Protein AF-A0A1H9GLG4-F1 (afdb_monomer)

Mean predicted aligned error: 4.91 Å

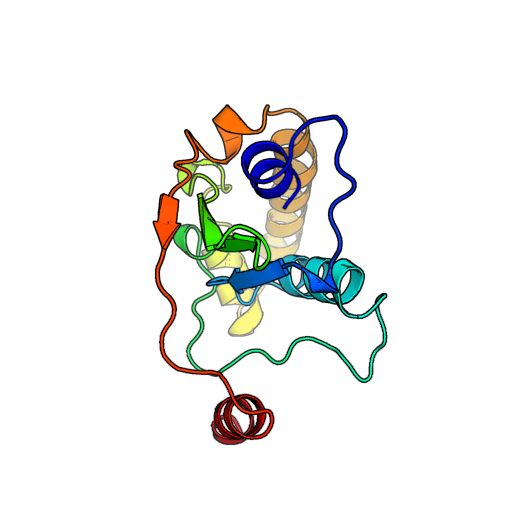Foldseek 3Di:
DVVFCPVVDDPPDDDALVQKDKDALAPDPVVQQVNCCRNVVVDPVPGDQDFPPRDHALFRQKMWMAGNVQQKIKIWTFDSVLQDVCQVVLVVCVVVVVHDPVSVVVNVVRVVSCVPPVVVDDRCNGTPDIDMDRDDDDDDDDPVNSVVRRVVVD

pLDDT: mean 89.93, std 6.67, range [50.69, 97.75]

Organism: NCBI:txid867345

Nearest PDB structures (foldseek):
  4ae8-assembly1_B  TM=3.677E-01  e=9.092E+00  Homo sapiens
  4ae8-assembly2_C  TM=4.510E-01  e=8.520E+00  Homo sapiens
  5hke-assembly1_A  TM=3.458E-01  e=7.482E+00  Ligilactobacillus salivarius
  8blt-assembly2_D  TM=3.462E-01  e=7.984E+00  Ligilactobacillus salivarius

Radius of gyration: 17.36 Å; Cα contacts (8 Å, |Δi|>4): 173; chains: 1; bounding box: 42×41×40 Å

Secondary structure (DSSP, 8-state):
-HHHHHHHS-TT----GGGEEEEE----HHHHHHHHHHHHTT-GGGPPPPPTT---SGGG-EEEEEETTTTEEEEEE--GGGSPTTHHHHHHHHHHT---HHHHHHHHHHHHHHHHHSTTS-HHHHH---EEEE--------HHHHHHHHHTT-

Solvent-accessible surface area (backbone atoms only — not comparable to full-atom values): 9234 Å² total; per-residue (Å²): 107,70,67,56,48,64,73,75,41,57,96,89,55,82,90,52,57,92,41,52,47,76,49,68,48,42,70,45,65,74,55,46,53,52,48,17,41,64,72,38,74,57,40,79,92,57,51,74,81,68,56,68,89,61,52,76,50,61,76,20,50,32,35,40,41,33,40,62,91,74,35,33,33,32,53,45,38,46,52,46,84,74,55,58,89,60,61,55,60,58,50,49,30,51,74,72,69,72,60,49,73,68,53,51,55,51,52,52,52,47,49,52,50,51,70,58,51,55,78,74,48,56,63,52,77,42,34,48,86,71,58,77,44,78,62,86,90,80,89,81,88,53,85,64,56,60,53,50,46,37,54,80,69,116

Structure (mmCIF, N/CA/C/O backbone):
data_AF-A0A1H9GLG4-F1
#
_entry.id   AF-A0A1H9GLG4-F1
#
loop_
_atom_site.group_PDB
_atom_site.id
_atom_site.type_symbol
_atom_site.label_atom_id
_atom_site.label_alt_id
_atom_site.label_comp_id
_atom_site.label_asym_id
_atom_site.label_entity_id
_atom_site.label_seq_id
_atom_site.pdbx_PDB_ins_code
_atom_site.Cartn_x
_atom_site.Cartn_y
_atom_site.Cartn_z
_atom_site.occupancy
_atom_site.B_iso_or_equiv
_atom_site.auth_seq_id
_atom_site.auth_comp_id
_atom_site.auth_asym_id
_atom_site.auth_atom_id
_atom_site.pdbx_PDB_model_num
ATOM 1 N N . MET A 1 1 ? 0.294 4.140 3.872 1.00 89.81 1 MET A N 1
ATOM 2 C CA . MET A 1 1 ? -0.022 3.862 5.292 1.00 89.81 1 MET A CA 1
ATOM 3 C C . MET A 1 1 ? -0.522 5.097 6.026 1.00 89.81 1 MET A C 1
ATOM 5 O O . MET A 1 1 ? -1.648 5.054 6.490 1.00 89.81 1 MET A O 1
ATOM 9 N N . GLN A 1 2 ? 0.236 6.202 6.080 1.00 92.25 2 GLN A N 1
ATOM 10 C CA . GLN A 1 2 ? -0.205 7.445 6.742 1.00 92.25 2 GLN A CA 1
ATOM 11 C C . GLN A 1 2 ? -1.639 7.860 6.372 1.00 92.25 2 GLN A C 1
ATOM 13 O O . GLN A 1 2 ? -2.446 8.088 7.265 1.00 92.25 2 GLN A O 1
ATOM 18 N N . TYR A 1 3 ? -1.974 7.873 5.076 1.00 94.88 3 TYR A N 1
ATOM 19 C CA . TYR A 1 3 ? -3.321 8.220 4.614 1.00 94.88 3 TYR A CA 1
ATOM 20 C C . TYR A 1 3 ? -4.414 7.296 5.176 1.00 94.88 3 TYR A C 1
ATOM 22 O O . TYR A 1 3 ? -5.447 7.772 5.628 1.00 94.88 3 TYR A O 1
ATOM 30 N N . ALA A 1 4 ? -4.172 5.983 5.235 1.00 95.25 4 ALA A N 1
ATOM 31 C CA . ALA A 1 4 ? -5.116 5.040 5.836 1.00 95.25 4 ALA A CA 1
ATOM 32 C C . ALA A 1 4 ? -5.307 5.301 7.339 1.00 95.25 4 ALA A C 1
ATOM 34 O O . ALA A 1 4 ? -6.433 5.296 7.825 1.00 95.25 4 ALA A O 1
ATOM 35 N N . LEU A 1 5 ? -4.222 5.580 8.069 1.00 95.25 5 LEU A N 1
ATOM 36 C CA . LEU A 1 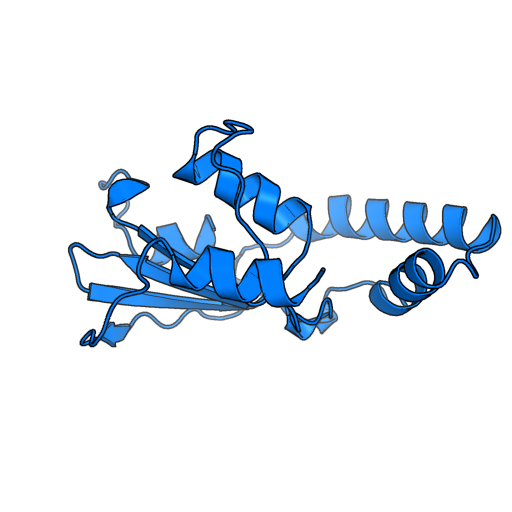5 ? -4.291 5.864 9.505 1.00 95.25 5 LEU A CA 1
ATOM 37 C C . LEU A 1 5 ? -5.065 7.156 9.796 1.00 95.25 5 LEU A C 1
ATOM 39 O O . LEU A 1 5 ? -5.892 7.155 10.699 1.00 95.25 5 LEU A O 1
ATOM 43 N N . GLN A 1 6 ? -4.866 8.209 8.996 1.00 94.69 6 GLN A N 1
ATOM 44 C CA . GLN A 1 6 ? -5.614 9.472 9.109 1.00 94.69 6 GLN A CA 1
ATOM 45 C C . GLN A 1 6 ? -7.124 9.309 8.881 1.00 94.69 6 GLN A C 1
ATOM 47 O O . GLN A 1 6 ? -7.901 10.119 9.367 1.00 94.69 6 GLN A O 1
ATOM 52 N N . ASN A 1 7 ? -7.541 8.276 8.143 1.00 95.94 7 ASN A N 1
ATOM 53 C CA . ASN A 1 7 ? -8.955 7.979 7.913 1.00 95.94 7 ASN A CA 1
ATOM 54 C C . ASN A 1 7 ? -9.556 7.046 8.984 1.00 95.94 7 ASN A C 1
ATOM 56 O O . ASN A 1 7 ? -10.765 7.066 9.193 1.00 95.94 7 ASN A O 1
ATOM 60 N N . LEU A 1 8 ? -8.742 6.217 9.649 1.00 96.19 8 LEU A N 1
ATOM 61 C CA . LEU A 1 8 ? -9.203 5.221 10.635 1.00 96.19 8 LEU A CA 1
ATOM 62 C C . LEU A 1 8 ? -9.108 5.683 12.097 1.00 96.19 8 LEU A C 1
ATOM 64 O O . LEU A 1 8 ? -9.734 5.085 12.978 1.00 96.19 8 LEU A O 1
ATOM 68 N N . TYR A 1 9 ? -8.293 6.696 12.370 1.00 95.62 9 TYR A N 1
ATOM 69 C CA . TYR A 1 9 ? -8.040 7.207 13.712 1.00 95.62 9 TYR A CA 1
ATOM 70 C C . TYR A 1 9 ? -8.321 8.700 13.766 1.00 95.62 9 TYR A C 1
ATOM 72 O O . TYR A 1 9 ? -8.051 9.439 12.822 1.00 95.62 9 TYR A O 1
ATOM 80 N N . THR A 1 10 ? -8.850 9.141 14.901 1.00 91.31 10 THR A N 1
ATOM 81 C CA . THR A 1 10 ? -8.985 10.568 15.199 1.00 91.31 10 THR A CA 1
ATOM 82 C C . THR A 1 10 ? -7.637 11.161 15.618 1.00 91.31 10 THR A C 1
ATOM 84 O O . THR A 1 10 ? -6.730 10.436 16.022 1.00 91.31 10 THR A O 1
ATOM 87 N N . GLU A 1 11 ? -7.496 12.489 15.570 1.00 86.19 11 GLU A N 1
ATOM 88 C CA . GLU A 1 11 ? -6.232 13.185 15.881 1.00 86.19 11 GLU A CA 1
ATOM 89 C C . GLU A 1 11 ? -5.691 12.909 17.297 1.00 86.19 11 GLU A C 1
ATOM 91 O O . GLU A 1 11 ? -4.493 13.039 17.540 1.00 86.19 11 GLU A O 1
ATOM 96 N N . ASN A 1 12 ? -6.560 12.496 18.224 1.00 89.75 12 ASN A N 1
ATOM 97 C CA . ASN A 1 12 ? -6.207 12.223 19.619 1.00 89.75 12 ASN A CA 1
ATOM 98 C C . ASN A 1 12 ? -5.876 10.748 19.890 1.00 89.75 12 ASN A C 1
ATOM 100 O O . ASN A 1 12 ? -5.565 10.384 21.026 1.00 89.75 12 ASN A O 1
ATOM 104 N N . GLU A 1 13 ? -5.966 9.882 18.883 1.00 93.00 13 GLU A N 1
ATOM 105 C CA . GLU A 1 13 ? -5.683 8.460 19.022 1.00 93.00 13 GLU A CA 1
ATOM 106 C C . GLU A 1 13 ? -4.295 8.125 18.479 1.00 93.00 13 GLU A C 1
ATOM 108 O O . GLU A 1 13 ? -3.896 8.573 17.408 1.00 93.00 13 GLU A O 1
ATOM 113 N N . ILE A 1 14 ? -3.561 7.283 19.210 1.00 91.12 14 ILE A N 1
ATOM 114 C CA . ILE A 1 14 ? -2.273 6.751 18.759 1.00 91.12 14 ILE A CA 1
ATOM 115 C C . ILE A 1 14 ? -2.533 5.389 18.099 1.00 91.12 14 ILE A C 1
ATOM 117 O O . ILE A 1 14 ? -2.915 4.453 18.813 1.00 91.12 14 ILE A O 1
ATOM 121 N N . PRO A 1 15 ? -2.318 5.239 16.775 1.00 93.06 15 PRO A N 1
ATOM 122 C CA . PRO A 1 15 ? -2.464 3.954 16.104 1.00 93.06 15 PRO A CA 1
ATOM 123 C C . PRO A 1 15 ? -1.501 2.918 16.682 1.00 93.06 15 PRO A C 1
ATOM 125 O O . PRO A 1 15 ? -0.327 3.212 16.921 1.00 93.06 15 PRO A O 1
ATOM 128 N N . ARG A 1 16 ? -1.984 1.689 16.873 1.00 91.38 16 ARG A N 1
ATOM 129 C CA . ARG A 1 16 ? -1.164 0.571 17.351 1.00 91.38 16 ARG A CA 1
ATOM 130 C C . ARG A 1 16 ? -1.098 -0.520 16.296 1.00 91.38 16 ARG A C 1
ATOM 132 O O . ARG A 1 16 ? -2.119 -0.890 15.725 1.00 91.38 16 ARG A O 1
ATOM 139 N N . ALA A 1 17 ? 0.098 -1.050 16.048 1.00 91.00 17 ALA A N 1
ATOM 140 C CA . ALA A 1 17 ? 0.301 -2.093 15.043 1.00 91.00 17 ALA A CA 1
ATOM 141 C C . ALA A 1 17 ? -0.506 -3.365 15.353 1.00 91.00 17 ALA A C 1
ATOM 143 O O . ALA A 1 17 ? -1.052 -3.994 14.452 1.00 91.00 17 ALA A O 1
ATOM 144 N N . ASP A 1 18 ? -0.655 -3.708 16.633 1.00 92.12 18 ASP A N 1
ATOM 145 C CA . ASP A 1 18 ? -1.453 -4.845 17.088 1.00 92.12 18 ASP A CA 1
ATOM 146 C C . ASP A 1 18 ? -2.968 -4.631 16.959 1.00 92.12 18 ASP A C 1
ATOM 148 O O . ASP A 1 18 ? -3.709 -5.589 17.146 1.00 92.12 18 ASP A O 1
ATOM 152 N N . ASP A 1 19 ? -3.442 -3.437 16.599 1.00 94.81 19 ASP A N 1
ATOM 153 C CA . ASP A 1 19 ? -4.847 -3.135 16.290 1.00 94.81 19 ASP A CA 1
ATOM 154 C C . ASP A 1 19 ? -5.117 -3.106 14.775 1.00 94.81 19 ASP A C 1
ATOM 156 O O . ASP A 1 19 ? -6.253 -2.942 14.337 1.00 94.81 19 ASP A O 1
ATOM 160 N N . LEU A 1 20 ? -4.092 -3.314 13.949 1.00 94.81 20 LEU A N 1
ATOM 161 C CA . LEU A 1 20 ? -4.202 -3.221 12.499 1.00 94.81 20 LEU A CA 1
ATOM 162 C C . LEU A 1 20 ? -4.157 -4.594 11.827 1.00 94.81 20 LEU A C 1
ATOM 164 O O . LEU A 1 20 ? -3.48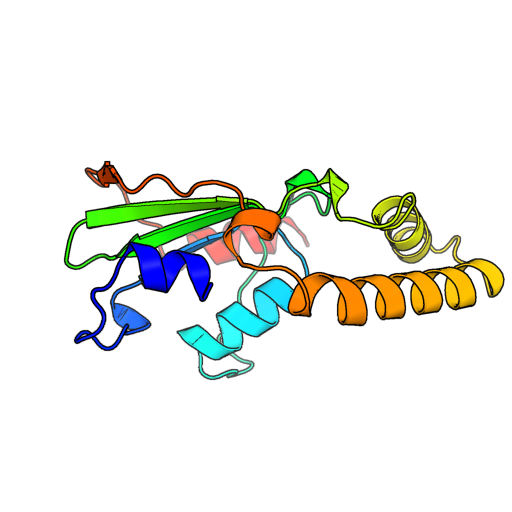1 -5.521 12.273 1.00 94.81 20 LEU A O 1
ATOM 168 N N . VAL A 1 21 ? -4.872 -4.702 10.711 1.00 93.06 21 VAL A N 1
ATOM 169 C CA . VAL A 1 21 ? -4.683 -5.741 9.693 1.00 93.06 21 VAL A CA 1
ATOM 170 C C . VAL A 1 21 ? -4.486 -5.036 8.362 1.00 93.06 21 VAL A C 1
ATOM 172 O O . VAL A 1 21 ? -5.239 -4.121 8.032 1.00 93.06 21 VAL A O 1
ATOM 175 N N . VAL A 1 22 ? -3.473 -5.449 7.604 1.00 93.50 22 VAL A N 1
ATOM 176 C CA . VAL A 1 22 ? -3.164 -4.872 6.294 1.00 93.50 22 VAL A CA 1
ATOM 177 C C . VAL A 1 22 ? -3.147 -5.982 5.260 1.00 93.50 22 VAL A C 1
ATOM 179 O O . VAL A 1 22 ? -2.372 -6.929 5.373 1.00 93.50 22 VAL A O 1
ATOM 182 N N . LEU A 1 23 ? -3.981 -5.842 4.238 1.00 91.69 23 LEU A N 1
ATOM 183 C CA . LEU A 1 23 ? -3.929 -6.654 3.032 1.00 91.69 23 LEU A CA 1
ATOM 184 C C . LEU A 1 23 ? -3.258 -5.818 1.946 1.00 91.69 23 LEU A C 1
ATOM 186 O O . LEU A 1 23 ? -3.674 -4.690 1.682 1.00 91.69 23 LEU A O 1
ATOM 190 N N . SER A 1 24 ? -2.196 -6.350 1.346 1.00 91.56 24 SER A N 1
ATOM 191 C CA . SER A 1 24 ? -1.477 -5.686 0.261 1.00 91.56 24 SER A CA 1
ATOM 192 C C . SER A 1 24 ? -1.502 -6.534 -0.996 1.00 91.56 24 SER A C 1
ATOM 194 O O . SER A 1 24 ? -1.243 -7.736 -0.954 1.00 91.56 24 SER A O 1
ATOM 196 N N . HIS A 1 25 ? -1.748 -5.874 -2.123 1.00 90.00 25 HIS A N 1
ATOM 197 C CA . HIS A 1 25 ? -1.698 -6.491 -3.444 1.00 90.00 25 HIS A CA 1
ATOM 198 C C . HIS A 1 25 ? -0.319 -6.336 -4.109 1.00 90.00 25 HIS A C 1
ATOM 200 O O . HIS A 1 25 ? -0.058 -6.954 -5.142 1.00 90.00 25 HIS A O 1
ATOM 206 N N . SER A 1 26 ? 0.597 -5.568 -3.503 1.00 88.00 26 SER A N 1
ATOM 207 C CA . SER A 1 26 ? 1.920 -5.284 -4.062 1.00 88.00 26 SER A CA 1
ATOM 208 C C . SER A 1 26 ? 3.000 -6.174 -3.438 1.00 88.00 26 SER A C 1
ATOM 210 O O . SER A 1 26 ? 3.233 -6.104 -2.232 1.00 88.00 26 SER A O 1
ATOM 212 N N . PRO A 1 27 ? 3.761 -6.948 -4.235 1.00 84.94 27 PRO A N 1
ATOM 213 C CA . PRO A 1 27 ? 4.924 -7.693 -3.742 1.00 84.94 27 PRO A CA 1
ATOM 214 C C . PRO A 1 27 ? 6.204 -6.831 -3.670 1.00 84.94 27 PRO A C 1
ATOM 216 O O . PRO A 1 27 ? 7.314 -7.372 -3.546 1.00 84.94 27 PRO A O 1
ATOM 219 N N . GLY A 1 28 ? 6.082 -5.508 -3.840 1.00 81.50 28 GLY A N 1
ATOM 220 C CA . GLY A 1 28 ? 7.200 -4.571 -3.918 1.00 81.50 28 GLY A CA 1
ATOM 221 C C . GLY A 1 28 ? 8.049 -4.551 -2.643 1.00 81.50 28 GLY A C 1
ATOM 222 O O . GLY A 1 28 ? 7.516 -4.499 -1.541 1.00 81.50 28 GLY A O 1
ATOM 223 N N . GLY A 1 29 ? 9.381 -4.547 -2.794 1.00 78.88 29 GLY A N 1
ATOM 224 C CA . GLY A 1 29 ? 10.323 -4.559 -1.661 1.00 78.88 29 GLY A CA 1
ATOM 225 C C . GLY A 1 29 ? 10.059 -3.435 -0.660 1.00 78.88 29 GLY A C 1
ATOM 226 O O . GLY A 1 29 ? 9.789 -3.718 0.494 1.00 78.88 29 GLY A O 1
ATOM 227 N N . GLY A 1 30 ? 9.968 -2.187 -1.133 1.00 82.69 30 GLY A N 1
ATOM 228 C CA . GLY A 1 30 ? 9.695 -1.044 -0.254 1.00 82.69 30 GLY A CA 1
ATOM 229 C C . GLY A 1 30 ? 8.345 -1.105 0.470 1.00 82.69 30 GLY A C 1
ATOM 230 O O . GLY A 1 30 ? 8.203 -0.521 1.536 1.00 82.69 30 GLY A O 1
ATOM 231 N N . VAL A 1 31 ? 7.359 -1.829 -0.070 1.00 85.69 31 VAL A N 1
ATOM 232 C CA . VAL A 1 31 ? 6.091 -2.071 0.630 1.00 85.69 31 VAL A CA 1
ATOM 233 C C . VAL A 1 31 ? 6.307 -3.054 1.775 1.00 85.69 31 VAL A C 1
ATOM 235 O O . VAL A 1 31 ? 5.930 -2.752 2.905 1.00 85.69 31 VAL A O 1
ATOM 238 N N . ALA A 1 32 ? 6.940 -4.195 1.495 1.00 85.88 32 ALA A N 1
ATOM 239 C CA . ALA A 1 32 ? 7.244 -5.201 2.508 1.00 85.88 32 ALA A CA 1
ATOM 240 C C . ALA A 1 32 ? 8.144 -4.626 3.613 1.00 85.88 32 ALA A C 1
ATOM 242 O O . ALA A 1 32 ? 7.847 -4.815 4.783 1.00 85.88 32 ALA A O 1
ATOM 243 N N . ASP A 1 33 ? 9.158 -3.835 3.252 1.00 87.50 33 ASP A N 1
ATOM 244 C CA . ASP A 1 33 ? 10.077 -3.190 4.196 1.00 87.50 33 ASP A CA 1
ATOM 245 C C . ASP A 1 33 ? 9.333 -2.261 5.171 1.00 87.50 33 ASP A C 1
ATOM 247 O O . ASP A 1 33 ? 9.608 -2.258 6.371 1.00 87.50 33 ASP A O 1
ATOM 251 N N . VAL A 1 34 ? 8.355 -1.491 4.676 1.00 88.38 34 VAL A N 1
ATOM 252 C CA . VAL A 1 34 ? 7.513 -0.631 5.523 1.00 88.38 34 VAL A CA 1
ATOM 253 C C . VAL A 1 34 ? 6.615 -1.465 6.436 1.00 88.38 34 VAL A C 1
ATOM 255 O O . VAL A 1 34 ? 6.468 -1.119 7.607 1.00 88.38 34 VAL A O 1
ATOM 258 N N . MET A 1 35 ? 6.026 -2.561 5.947 1.00 88.94 35 MET A N 1
ATOM 259 C CA . MET A 1 35 ? 5.209 -3.437 6.798 1.00 88.94 35 MET A CA 1
ATOM 260 C C . MET A 1 35 ? 6.061 -4.127 7.867 1.00 88.94 35 MET A C 1
ATOM 262 O O . MET A 1 35 ? 5.688 -4.129 9.036 1.00 88.94 35 MET A O 1
ATOM 266 N N . ASP A 1 36 ? 7.243 -4.619 7.510 1.00 89.12 36 ASP A N 1
ATOM 267 C CA . ASP A 1 36 ? 8.176 -5.240 8.448 1.00 89.12 36 ASP A CA 1
ATOM 268 C C . ASP A 1 36 ? 8.636 -4.243 9.516 1.00 89.12 36 ASP A C 1
ATOM 270 O O . ASP A 1 36 ? 8.736 -4.589 10.694 1.00 89.12 36 ASP A O 1
ATOM 274 N N . LEU A 1 37 ? 8.867 -2.983 9.135 1.00 88.75 37 LEU A N 1
ATOM 275 C CA . LEU A 1 37 ? 9.176 -1.918 10.083 1.00 88.75 37 LEU A CA 1
ATOM 276 C C . LEU A 1 37 ? 8.016 -1.669 11.058 1.00 88.75 37 LEU A C 1
ATOM 278 O O . LEU A 1 37 ? 8.250 -1.588 12.260 1.00 88.75 37 LEU A O 1
ATOM 282 N N . LEU A 1 38 ? 6.783 -1.558 10.556 1.00 87.94 38 LEU A N 1
ATOM 283 C CA . LEU A 1 38 ? 5.611 -1.200 11.363 1.00 87.94 38 LEU A CA 1
ATOM 284 C C . LEU A 1 38 ? 5.111 -2.334 12.267 1.00 87.94 38 LEU A C 1
ATOM 286 O O . LEU A 1 38 ? 4.709 -2.074 13.397 1.00 87.94 38 LEU A O 1
ATOM 290 N N . PHE A 1 39 ? 5.105 -3.572 11.773 1.00 87.50 39 PHE A N 1
ATOM 291 C CA . PHE A 1 39 ? 4.482 -4.713 12.455 1.00 87.50 39 PHE A CA 1
ATOM 292 C C . PHE A 1 39 ? 5.486 -5.614 13.169 1.00 87.50 39 PHE A C 1
ATOM 294 O O . PHE A 1 39 ? 5.143 -6.255 14.162 1.00 87.50 39 PHE A O 1
ATOM 301 N N . SER A 1 40 ? 6.730 -5.637 12.695 1.00 84.56 40 SER A N 1
ATOM 302 C CA . SER A 1 40 ? 7.766 -6.555 13.173 1.00 84.56 40 SER A CA 1
ATOM 303 C C . SER A 1 40 ? 8.983 -5.827 13.750 1.00 84.56 40 SER A C 1
ATOM 305 O O . SER A 1 40 ? 9.973 -6.474 14.093 1.00 84.56 40 SER A O 1
ATOM 307 N N . ASN A 1 41 ? 8.948 -4.490 13.854 1.00 79.25 41 ASN A N 1
ATOM 308 C CA . ASN A 1 41 ? 10.090 -3.647 14.231 1.00 79.25 41 ASN A CA 1
ATOM 309 C C . ASN A 1 41 ? 11.359 -3.946 13.402 1.00 79.25 41 ASN A C 1
ATOM 311 O O . ASN A 1 41 ? 12.477 -3.865 13.911 1.00 79.25 41 ASN A O 1
ATOM 315 N N . GLY A 1 42 ? 11.196 -4.353 12.138 1.00 74.56 42 GLY A N 1
ATOM 316 C CA . GLY A 1 42 ? 12.291 -4.678 11.219 1.00 74.56 42 GLY A CA 1
ATOM 317 C C . GLY A 1 42 ? 13.056 -5.970 11.535 1.00 74.56 42 GLY A C 1
ATOM 318 O O . GLY A 1 42 ? 14.137 -6.185 10.981 1.00 74.56 42 GLY A O 1
ATOM 319 N N . ARG A 1 43 ? 12.530 -6.835 12.412 1.00 77.56 43 ARG A N 1
ATOM 320 C CA . ARG A 1 43 ? 13.166 -8.107 12.783 1.00 77.56 43 ARG A CA 1
ATOM 321 C C . ARG A 1 43 ? 13.260 -9.068 11.585 1.00 77.56 43 ARG A C 1
ATOM 323 O O . ARG A 1 43 ? 12.220 -9.402 11.011 1.00 77.56 43 ARG A O 1
ATOM 330 N N . PRO A 1 44 ? 14.466 -9.535 11.194 1.00 75.50 44 PRO A N 1
ATOM 331 C CA . PRO A 1 44 ? 14.648 -10.393 10.020 1.00 75.50 44 PRO A CA 1
ATOM 332 C C . PRO A 1 44 ? 13.845 -11.701 10.045 1.00 75.50 44 PRO A C 1
ATOM 334 O O . PRO A 1 44 ? 13.415 -12.173 8.995 1.00 75.50 44 PRO A O 1
ATOM 337 N N . GLU A 1 45 ? 13.644 -12.281 11.226 1.00 76.69 45 GLU A N 1
ATOM 338 C CA . GLU A 1 45 ? 12.918 -13.534 11.448 1.00 76.69 45 GLU A CA 1
ATOM 339 C C . GLU A 1 45 ? 11.398 -13.407 11.274 1.00 76.69 45 GLU A C 1
ATOM 341 O O . GLU A 1 45 ? 10.721 -14.407 11.050 1.00 76.69 45 GLU A O 1
ATOM 346 N N . SER A 1 46 ? 10.878 -12.181 11.327 1.00 76.19 46 SER A N 1
ATOM 347 C CA . SER A 1 46 ? 9.450 -11.864 11.218 1.00 76.19 46 SER A CA 1
ATOM 348 C C . SER A 1 46 ? 9.119 -11.135 9.914 1.00 76.19 46 SER A C 1
ATOM 350 O O . SER A 1 46 ? 8.106 -10.436 9.837 1.00 76.19 46 SER A O 1
ATOM 352 N N . ARG A 1 47 ? 9.997 -11.240 8.908 1.00 79.75 47 ARG A N 1
ATOM 353 C CA . ARG A 1 47 ? 9.789 -10.615 7.601 1.00 79.75 47 ARG A CA 1
ATOM 354 C C . ARG A 1 47 ? 8.545 -11.159 6.920 1.00 79.75 47 ARG A C 1
ATOM 356 O O . ARG A 1 47 ? 8.300 -12.366 6.902 1.00 79.75 47 ARG A O 1
ATOM 363 N N . THR A 1 48 ? 7.810 -10.254 6.294 1.00 81.50 48 THR A N 1
ATOM 364 C CA . THR A 1 48 ? 6.587 -10.550 5.563 1.00 81.50 48 THR A CA 1
ATOM 365 C C . THR A 1 48 ? 6.889 -11.540 4.445 1.00 81.50 48 THR A C 1
ATOM 367 O O . THR A 1 48 ? 7.647 -11.264 3.508 1.00 81.50 48 THR A O 1
ATOM 370 N N . LEU A 1 49 ? 6.275 -12.717 4.530 1.00 81.88 49 LEU A N 1
ATOM 371 C CA . LEU A 1 49 ? 6.332 -13.696 3.458 1.00 81.88 49 LEU A CA 1
ATOM 372 C C . LEU A 1 49 ? 5.397 -13.260 2.327 1.00 81.88 49 LEU A C 1
ATOM 374 O O . LEU A 1 49 ? 4.261 -12.859 2.567 1.00 81.88 49 LEU A O 1
ATOM 378 N N . ARG A 1 50 ? 5.876 -13.350 1.085 1.00 85.38 50 ARG A N 1
ATOM 379 C CA . ARG A 1 50 ? 5.104 -12.986 -0.109 1.00 85.38 50 ARG A CA 1
ATOM 380 C C . ARG A 1 50 ? 4.548 -14.254 -0.756 1.00 85.38 50 ARG A C 1
ATOM 382 O O . ARG A 1 50 ? 5.357 -15.067 -1.209 1.00 85.38 50 ARG A O 1
ATOM 389 N N . PRO A 1 51 ? 3.219 -14.434 -0.815 1.00 84.31 51 PRO A N 1
ATOM 390 C CA . PRO A 1 51 ? 2.615 -15.554 -1.526 1.00 84.31 51 PRO A CA 1
ATOM 391 C C . PRO A 1 51 ? 2.997 -15.586 -3.012 1.00 84.31 51 PRO A C 1
ATOM 393 O O . PRO A 1 51 ? 3.285 -14.555 -3.629 1.00 84.31 51 PRO A O 1
ATOM 396 N N . ALA A 1 52 ? 2.960 -16.779 -3.606 1.00 81.75 52 ALA A N 1
ATOM 397 C CA . ALA A 1 52 ? 3.136 -16.940 -5.045 1.00 81.75 52 ALA A CA 1
ATOM 398 C C . ALA A 1 52 ? 2.000 -16.260 -5.840 1.00 81.75 52 ALA A C 1
ATOM 400 O O . ALA A 1 52 ? 0.879 -16.112 -5.360 1.00 81.75 52 ALA A O 1
ATOM 401 N N . GLY A 1 53 ? 2.294 -15.850 -7.078 1.00 83.50 53 GLY A N 1
ATOM 402 C CA . GLY A 1 53 ? 1.298 -15.293 -8.005 1.00 83.50 53 GLY A CA 1
ATOM 403 C C . GLY A 1 53 ? 1.018 -13.793 -7.865 1.00 83.50 53 GLY A C 1
ATOM 404 O O . GLY A 1 53 ? 0.292 -13.239 -8.688 1.00 83.50 53 GLY A O 1
ATOM 405 N N . MET A 1 54 ? 1.619 -13.101 -6.891 1.00 87.06 54 MET A N 1
ATOM 406 C CA . MET A 1 54 ? 1.488 -11.644 -6.782 1.00 87.06 54 MET A CA 1
ATOM 407 C C . MET A 1 54 ? 2.108 -10.934 -7.997 1.00 87.06 54 MET A C 1
ATOM 409 O O . MET A 1 54 ? 3.293 -11.106 -8.304 1.00 87.06 54 MET A O 1
ATOM 413 N N . ARG A 1 55 ? 1.322 -10.087 -8.671 1.00 86.12 55 ARG A N 1
ATOM 414 C CA . ARG A 1 55 ? 1.778 -9.278 -9.810 1.00 86.12 55 ARG A CA 1
ATOM 415 C C . ARG A 1 55 ? 2.341 -7.948 -9.317 1.00 86.12 55 ARG A C 1
ATOM 417 O O . ARG A 1 55 ? 1.700 -7.248 -8.548 1.00 86.12 55 ARG A O 1
ATOM 424 N N . ASN A 1 56 ? 3.531 -7.583 -9.790 1.00 86.56 56 ASN A N 1
ATOM 425 C CA . ASN A 1 56 ? 4.139 -6.282 -9.506 1.00 86.56 56 ASN A CA 1
ATOM 426 C C . ASN A 1 56 ? 3.876 -5.314 -10.667 1.00 86.56 56 ASN A C 1
ATOM 428 O O . ASN A 1 56 ? 4.670 -5.269 -11.603 1.00 86.56 56 ASN A O 1
ATOM 432 N N . ALA A 1 57 ? 2.775 -4.572 -10.609 1.00 89.38 57 ALA A N 1
ATOM 433 C CA . ALA A 1 57 ? 2.333 -3.654 -11.662 1.00 89.38 57 ALA A CA 1
ATOM 434 C C . ALA A 1 57 ? 1.824 -2.318 -11.088 1.00 89.38 57 ALA A C 1
ATOM 436 O O . ALA A 1 57 ? 1.700 -2.175 -9.870 1.00 89.38 57 ALA A O 1
ATOM 437 N N . ALA A 1 58 ? 1.534 -1.345 -11.954 1.00 90.69 58 ALA A N 1
ATOM 438 C CA . ALA A 1 58 ? 1.096 0.003 -11.567 1.00 90.69 58 ALA A CA 1
ATOM 439 C C . ALA A 1 58 ? -0.113 -0.001 -10.627 1.00 90.69 58 ALA A C 1
ATOM 441 O O . ALA A 1 58 ? -0.109 0.681 -9.606 1.00 90.69 58 ALA A O 1
ATOM 442 N N . ASP A 1 59 ? -1.089 -0.839 -10.950 1.00 90.31 59 ASP A N 1
ATOM 443 C CA . ASP A 1 59 ? -2.343 -1.046 -10.232 1.00 90.31 59 ASP A CA 1
ATOM 444 C C . ASP A 1 59 ? -2.217 -1.978 -9.017 1.00 90.31 59 ASP A C 1
ATOM 446 O O . ASP A 1 59 ? -3.148 -2.094 -8.233 1.00 90.31 59 ASP A O 1
ATOM 450 N N . SER A 1 60 ? -1.063 -2.625 -8.812 1.00 91.19 60 SER A N 1
ATOM 451 C CA . SER A 1 60 ? -0.853 -3.512 -7.656 1.00 91.19 60 SER A CA 1
ATOM 452 C C . SER A 1 60 ? -0.621 -2.765 -6.341 1.00 91.19 60 SER A C 1
ATOM 454 O O . SER A 1 60 ? -0.642 -3.380 -5.277 1.00 91.19 60 SER A O 1
ATOM 456 N N . PHE A 1 61 ? -0.384 -1.448 -6.387 1.00 91.94 61 PHE A N 1
ATOM 457 C CA . PHE A 1 61 ? -0.149 -0.606 -5.207 1.00 91.94 61 PHE A CA 1
ATOM 458 C C . PHE A 1 61 ? -1.459 -0.230 -4.509 1.00 91.94 61 PHE A C 1
ATOM 460 O O . PHE A 1 61 ? -1.747 0.941 -4.261 1.00 91.94 61 PHE A O 1
ATOM 467 N N . GLU A 1 62 ? -2.222 -1.263 -4.175 1.00 92.31 62 GLU A N 1
ATOM 468 C CA . GLU A 1 62 ? -3.482 -1.222 -3.454 1.00 92.31 62 GLU A CA 1
ATOM 469 C C . GLU A 1 62 ? -3.322 -1.874 -2.077 1.00 92.31 62 GLU A C 1
ATOM 471 O O . GLU A 1 62 ? -2.644 -2.899 -1.904 1.00 92.31 62 GLU A O 1
ATOM 476 N N . PHE A 1 63 ? -3.952 -1.246 -1.088 1.00 93.25 63 PHE A N 1
ATOM 477 C CA . PHE A 1 63 ? -3.927 -1.651 0.304 1.00 93.25 63 PHE A CA 1
ATOM 478 C C . PHE A 1 63 ? -5.318 -1.556 0.901 1.00 93.25 63 PHE A C 1
ATOM 480 O O . PHE A 1 63 ? -5.953 -0.504 0.832 1.00 93.25 63 PHE A O 1
ATOM 487 N N . GLN A 1 64 ? -5.730 -2.611 1.591 1.00 95.19 64 GLN A N 1
ATOM 488 C CA . GLN A 1 64 ? -6.847 -2.550 2.517 1.00 95.19 64 GLN A CA 1
ATOM 489 C C . GLN A 1 64 ? -6.298 -2.564 3.938 1.00 95.19 64 GLN A C 1
ATOM 491 O O . GLN A 1 64 ? -5.539 -3.458 4.314 1.00 95.19 64 GLN A O 1
ATOM 496 N N . VAL A 1 65 ? -6.667 -1.562 4.728 1.00 96.12 65 VAL A N 1
ATOM 497 C CA . VAL A 1 65 ? -6.258 -1.442 6.128 1.00 96.12 65 VAL A CA 1
ATOM 498 C C . VAL A 1 65 ? -7.506 -1.521 6.988 1.00 96.12 65 VAL A C 1
ATOM 500 O O . VAL A 1 65 ? -8.450 -0.766 6.769 1.00 96.12 65 VAL A O 1
ATOM 503 N N . MET A 1 66 ? -7.514 -2.431 7.956 1.00 96.56 66 MET A N 1
ATOM 504 C CA . MET A 1 66 ? -8.594 -2.592 8.921 1.00 96.56 66 MET A CA 1
ATOM 505 C C . MET A 1 66 ? -8.099 -2.253 10.324 1.00 96.56 66 MET A C 1
ATOM 507 O O . MET A 1 66 ? -7.073 -2.771 10.766 1.00 96.56 66 MET A O 1
ATOM 511 N N . ARG A 1 67 ? -8.875 -1.434 11.033 1.00 96.56 67 ARG A N 1
ATOM 512 C CA . ARG A 1 67 ? -8.773 -1.221 12.476 1.00 96.56 67 ARG A CA 1
ATOM 513 C C . ARG A 1 67 ? -9.637 -2.264 13.183 1.00 96.56 67 ARG A C 1
ATOM 515 O O . ARG A 1 67 ? -10.860 -2.246 13.060 1.00 96.56 67 ARG A O 1
ATOM 522 N N . LYS A 1 68 ? -9.012 -3.190 13.912 1.00 95.12 68 LYS A N 1
ATOM 523 C CA . LYS A 1 68 ? -9.695 -4.324 14.556 1.00 95.12 68 LYS A CA 1
ATOM 524 C C . LYS A 1 68 ? -10.668 -3.868 15.639 1.00 95.12 68 LYS A C 1
ATOM 526 O O . LYS A 1 68 ? -11.772 -4.395 15.710 1.00 95.12 68 LYS A O 1
ATOM 531 N N . SER A 1 69 ? -10.288 -2.875 16.437 1.00 95.31 69 SER A N 1
ATOM 532 C CA . SER A 1 69 ? -11.091 -2.364 17.553 1.00 95.31 69 SER A CA 1
ATOM 533 C C . SER A 1 69 ? -12.434 -1.751 17.140 1.00 95.31 69 SER A C 1
ATOM 535 O O . SER A 1 69 ? -13.382 -1.807 17.920 1.00 95.31 69 SER A O 1
ATOM 537 N N . THR A 1 70 ? -12.541 -1.199 15.927 1.00 96.06 70 THR A N 1
ATOM 538 C CA . THR A 1 70 ? -13.779 -0.583 15.407 1.00 96.06 70 THR A CA 1
ATOM 539 C C . THR A 1 70 ? -14.403 -1.355 14.250 1.00 96.06 70 THR A C 1
ATOM 541 O O . THR A 1 70 ? -15.487 -0.995 13.797 1.00 96.06 70 THR A O 1
ATOM 544 N N . LEU A 1 71 ? -13.727 -2.398 13.755 1.00 96.69 71 LEU A N 1
ATOM 545 C CA . LEU A 1 71 ? -14.081 -3.129 12.533 1.00 96.69 71 LEU A CA 1
ATOM 546 C C . LEU A 1 71 ? -14.262 -2.211 11.314 1.00 96.69 71 LEU A C 1
ATOM 548 O O . LEU A 1 71 ? -15.020 -2.518 10.392 1.00 96.69 71 LEU A O 1
ATOM 552 N N . GLN A 1 72 ? -13.564 -1.076 11.303 1.00 97.75 72 GLN A N 1
ATOM 553 C CA . GLN A 1 72 ? -13.546 -0.167 10.168 1.00 97.75 72 GLN A CA 1
ATOM 554 C C . GLN A 1 72 ? -12.401 -0.516 9.230 1.00 97.75 72 GLN A C 1
ATOM 556 O O . GLN A 1 72 ? -11.290 -0.821 9.667 1.00 97.75 72 GLN A O 1
ATOM 561 N N . THR A 1 73 ? -12.662 -0.433 7.933 1.00 97.56 73 THR A N 1
ATOM 562 C CA . THR A 1 73 ? -11.669 -0.607 6.877 1.00 97.56 73 THR A CA 1
ATOM 563 C C . THR A 1 73 ? -11.609 0.629 6.015 1.00 97.56 73 THR A C 1
ATOM 565 O O . THR A 1 73 ? -12.609 1.310 5.801 1.00 97.56 73 THR A O 1
ATOM 568 N N . VAL A 1 74 ? -10.431 0.849 5.453 1.00 97.38 74 VAL A N 1
ATOM 569 C CA . VAL A 1 74 ? -10.195 1.804 4.383 1.00 97.38 74 VAL A CA 1
ATOM 570 C C . VAL A 1 74 ? -9.390 1.114 3.291 1.00 97.38 74 VAL A C 1
ATOM 572 O O . VAL A 1 74 ? -8.421 0.407 3.582 1.00 97.38 74 VAL A O 1
ATOM 575 N N . SER A 1 75 ? -9.805 1.299 2.044 1.00 95.62 75 SER A N 1
ATOM 576 C CA . SER A 1 75 ? -9.026 0.883 0.880 1.00 95.62 75 SER A CA 1
ATOM 577 C C . SER A 1 75 ? -8.349 2.106 0.278 1.00 95.62 75 SER A C 1
ATOM 579 O O . SER A 1 75 ? -8.993 3.132 0.067 1.00 95.62 75 SER A O 1
ATOM 581 N N . ILE A 1 76 ? -7.048 2.004 0.027 1.00 94.81 76 ILE A N 1
ATOM 582 C CA . ILE A 1 76 ? -6.255 3.045 -0.627 1.00 94.81 76 ILE A CA 1
ATOM 583 C C . ILE A 1 76 ? -5.477 2.422 -1.783 1.00 94.81 76 ILE A C 1
ATOM 585 O O . ILE A 1 76 ? -4.860 1.369 -1.627 1.00 94.81 76 ILE A O 1
ATOM 589 N N . ALA A 1 77 ? -5.477 3.085 -2.932 1.00 94.19 77 ALA A N 1
ATOM 590 C CA . ALA A 1 77 ? -4.719 2.670 -4.104 1.00 94.19 77 ALA A CA 1
ATOM 591 C C . ALA A 1 77 ? -3.941 3.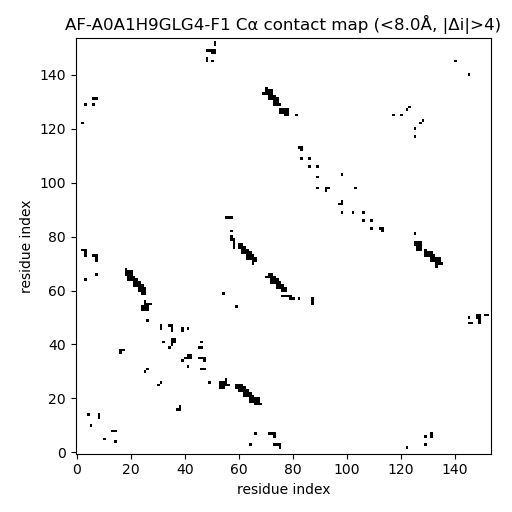866 -4.634 1.00 94.19 77 ALA A C 1
ATOM 593 O O . ALA A 1 77 ? -4.492 4.956 -4.747 1.00 94.19 77 ALA A O 1
ATOM 594 N N . LEU A 1 78 ? -2.652 3.681 -4.910 1.00 93.88 78 LEU A N 1
ATOM 595 C CA . LEU A 1 78 ? -1.870 4.711 -5.585 1.00 93.88 78 LEU A CA 1
ATOM 596 C C . LEU A 1 78 ? -2.398 4.872 -7.015 1.00 93.88 78 LEU A C 1
ATOM 598 O O . LEU A 1 78 ? -2.564 3.867 -7.708 1.00 93.88 78 LEU A O 1
ATOM 602 N N . ASP A 1 79 ? -2.606 6.109 -7.466 1.00 94.56 79 ASP A N 1
ATOM 603 C CA . ASP A 1 79 ? -3.004 6.363 -8.852 1.00 94.56 79 ASP A CA 1
ATOM 604 C C . ASP A 1 79 ? -1.948 5.785 -9.824 1.00 94.56 79 ASP A C 1
ATOM 606 O O . ASP A 1 79 ? -0.788 6.223 -9.819 1.00 94.56 79 ASP A O 1
ATOM 610 N N . PRO A 1 80 ? -2.314 4.796 -10.666 1.00 93.44 80 PRO A N 1
ATOM 611 C CA . PRO A 1 80 ? -1.375 4.146 -11.569 1.00 93.44 80 PRO A CA 1
ATOM 612 C C . PRO A 1 80 ? -0.794 5.105 -12.617 1.00 93.44 80 PRO A C 1
ATOM 614 O O . PRO A 1 80 ? 0.297 4.843 -13.126 1.00 93.44 80 PRO A O 1
ATOM 617 N N . ALA A 1 81 ? -1.469 6.220 -12.918 1.00 93.38 81 ALA A N 1
ATOM 618 C CA . ALA A 1 81 ? -0.986 7.232 -13.856 1.00 93.38 81 ALA A CA 1
ATOM 619 C C . ALA A 1 81 ? 0.196 8.053 -13.310 1.00 93.38 81 ALA A C 1
ATOM 621 O O . ALA A 1 81 ? 0.866 8.751 -14.071 1.00 93.38 81 ALA A O 1
ATOM 622 N N . LEU A 1 82 ? 0.481 7.971 -12.005 1.00 93.69 82 LEU A N 1
ATOM 623 C CA . LEU A 1 82 ? 1.610 8.669 -11.386 1.00 93.69 82 LEU A CA 1
ATOM 624 C C . LEU A 1 82 ? 2.958 8.006 -11.673 1.00 93.69 82 LEU A C 1
ATOM 626 O O . LEU A 1 82 ? 4.004 8.639 -11.502 1.00 93.69 82 LEU A O 1
ATOM 630 N N . TRP A 1 83 ? 2.961 6.738 -12.080 1.00 94.06 83 TRP A N 1
ATOM 631 C CA . TRP A 1 83 ? 4.197 6.040 -12.401 1.00 94.06 83 TRP A CA 1
ATOM 632 C C . TRP A 1 83 ? 4.827 6.590 -13.685 1.00 94.06 83 TRP A C 1
ATOM 634 O O . TRP A 1 83 ? 4.118 6.850 -14.658 1.00 94.06 83 TRP A O 1
ATOM 644 N N . PRO A 1 84 ? 6.166 6.718 -13.744 1.00 95.06 84 PRO A N 1
ATOM 645 C CA . PRO A 1 84 ? 6.840 7.020 -14.998 1.00 95.06 84 PRO A CA 1
ATOM 646 C C . PRO A 1 84 ? 6.492 5.979 -16.070 1.00 95.06 84 PRO A C 1
ATOM 648 O O . PRO A 1 84 ? 6.504 4.774 -15.803 1.00 95.06 84 PRO A O 1
ATOM 651 N N . ALA A 1 85 ? 6.217 6.429 -17.294 1.00 93.06 85 ALA A N 1
ATOM 652 C CA . ALA A 1 85 ? 5.962 5.530 -18.416 1.00 93.06 85 ALA A CA 1
ATOM 653 C C . ALA A 1 85 ? 7.175 4.611 -18.641 1.00 93.06 85 ALA A C 1
ATOM 655 O O . ALA A 1 85 ? 8.289 5.108 -18.811 1.00 93.06 85 ALA A O 1
ATOM 656 N N . GLY A 1 86 ? 6.975 3.289 -18.635 1.00 91.31 86 GLY A N 1
ATOM 657 C CA . GLY A 1 86 ? 8.060 2.305 -18.743 1.00 91.31 86 GLY A CA 1
ATOM 658 C C . GLY A 1 86 ? 8.623 1.800 -17.404 1.00 91.31 86 GLY A C 1
ATOM 659 O O . GLY A 1 86 ? 9.536 0.968 -17.399 1.00 91.31 86 GLY A O 1
ATOM 660 N N . TRP A 1 87 ? 8.130 2.296 -16.260 1.00 92.81 87 TRP A N 1
ATOM 661 C CA . TRP A 1 87 ? 8.656 1.951 -14.931 1.00 92.81 87 TRP A CA 1
ATOM 662 C C . TRP A 1 87 ? 8.574 0.460 -14.593 1.00 92.81 87 TRP A C 1
ATOM 664 O O . TRP A 1 87 ? 9.460 -0.071 -13.919 1.00 92.81 87 TRP A O 1
ATOM 674 N N . PHE A 1 88 ? 7.517 -0.227 -15.020 1.00 91.25 88 PHE A N 1
ATOM 675 C CA . PHE A 1 88 ? 7.339 -1.647 -14.709 1.00 91.25 88 PHE A CA 1
ATOM 676 C C . PHE A 1 88 ? 8.057 -2.521 -15.730 1.00 91.25 88 PHE A C 1
ATOM 678 O O . PHE A 1 88 ? 8.777 -3.444 -15.355 1.00 91.25 88 PHE A O 1
ATOM 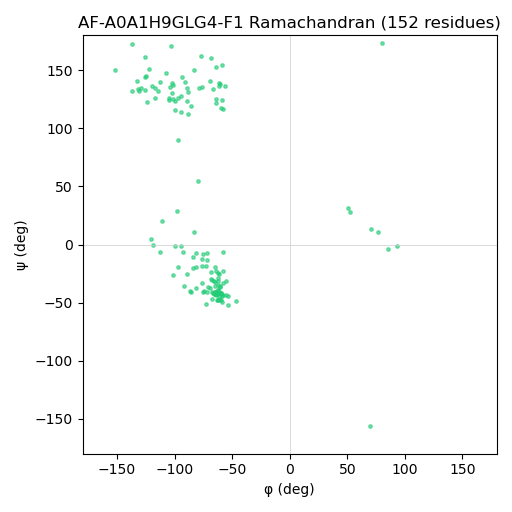685 N N . GLU A 1 89 ? 7.986 -2.139 -16.998 1.00 92.00 89 GLU A N 1
ATOM 686 C CA . GLU A 1 89 ? 8.620 -2.799 -18.131 1.00 92.00 89 GLU A CA 1
ATOM 687 C C . GLU A 1 89 ? 10.139 -2.889 -17.943 1.00 92.00 89 GLU A C 1
ATOM 689 O O . GLU A 1 89 ? 10.746 -3.940 -18.152 1.00 92.00 89 GLU A O 1
ATOM 694 N N . ILE A 1 90 ? 10.776 -1.810 -17.477 1.00 92.56 90 ILE A N 1
ATOM 695 C CA . ILE A 1 90 ? 12.223 -1.795 -17.236 1.00 92.56 90 ILE A CA 1
ATOM 696 C C . ILE A 1 90 ? 12.636 -2.712 -16.072 1.00 92.56 90 ILE A C 1
ATOM 698 O O . ILE A 1 90 ? 13.721 -3.299 -16.071 1.00 92.56 90 ILE A O 1
ATOM 702 N N . ARG A 1 91 ? 11.756 -2.887 -15.079 1.00 89.44 91 ARG A N 1
ATOM 703 C CA . ARG A 1 91 ? 11.975 -3.804 -13.951 1.00 89.44 91 ARG A CA 1
ATOM 704 C C . ARG A 1 91 ? 11.754 -5.253 -14.371 1.00 89.44 91 ARG A C 1
ATOM 706 O O . ARG A 1 91 ? 12.471 -6.129 -13.884 1.00 89.44 91 ARG A O 1
ATOM 713 N N . ASP A 1 92 ? 10.828 -5.493 -15.290 1.00 90.12 92 ASP A N 1
ATOM 714 C CA . ASP A 1 92 ? 10.611 -6.805 -15.891 1.00 90.12 92 ASP A CA 1
ATOM 715 C C . ASP A 1 92 ? 11.809 -7.222 -16.749 1.00 90.12 92 ASP A C 1
ATOM 717 O O . ASP A 1 92 ? 12.294 -8.340 -16.581 1.00 90.12 92 ASP A O 1
ATOM 721 N N . LYS A 1 93 ? 12.402 -6.310 -17.539 1.00 91.69 93 LYS A N 1
ATOM 722 C CA . LYS A 1 93 ? 13.694 -6.556 -18.217 1.00 91.69 93 LYS A CA 1
ATOM 723 C C . LYS A 1 93 ? 14.794 -6.964 -17.235 1.00 91.69 93 LYS A C 1
ATOM 725 O O . LYS A 1 93 ? 15.538 -7.910 -17.492 1.00 91.69 93 LYS A O 1
ATOM 730 N N . ARG A 1 94 ? 14.888 -6.279 -16.086 1.00 90.19 94 ARG A N 1
ATOM 731 C CA . ARG A 1 94 ? 15.852 -6.616 -15.021 1.00 90.19 94 ARG A CA 1
ATOM 732 C C . ARG A 1 94 ? 15.632 -8.015 -14.467 1.00 90.19 94 ARG A C 1
ATOM 734 O O . ARG A 1 94 ? 16.600 -8.736 -14.251 1.00 90.19 94 ARG A O 1
ATOM 741 N N . ARG A 1 95 ? 14.376 -8.408 -14.256 1.00 87.00 95 ARG A N 1
ATOM 742 C CA . ARG A 1 95 ? 14.024 -9.754 -13.788 1.00 87.00 95 ARG A CA 1
ATOM 743 C C . ARG A 1 95 ? 14.298 -10.824 -14.847 1.00 87.00 95 ARG A C 1
ATOM 745 O O . ARG A 1 95 ? 14.745 -11.906 -14.491 1.00 87.00 95 ARG A O 1
ATOM 752 N N . ALA A 1 96 ? 14.057 -10.515 -16.119 1.00 90.19 96 ALA A N 1
ATOM 753 C CA . ALA A 1 96 ? 14.304 -11.404 -17.252 1.00 90.19 96 ALA A CA 1
ATOM 754 C C . ALA A 1 96 ? 15.793 -11.523 -17.633 1.00 90.19 96 ALA A C 1
ATOM 756 O O . ALA A 1 96 ? 16.143 -12.337 -18.481 1.00 90.19 96 ALA A O 1
ATOM 757 N N . GLY A 1 97 ? 16.673 -10.714 -17.031 1.00 91.75 97 GLY A N 1
ATOM 758 C CA . GLY A 1 97 ? 18.105 -10.708 -17.335 1.00 91.75 97 GLY A CA 1
ATOM 759 C C . GLY A 1 97 ? 18.472 -10.003 -18.646 1.00 91.75 97 GLY A C 1
ATOM 760 O O . GLY A 1 97 ? 19.615 -10.091 -19.078 1.00 91.75 97 GLY A O 1
ATOM 761 N N . THR A 1 98 ? 17.544 -9.27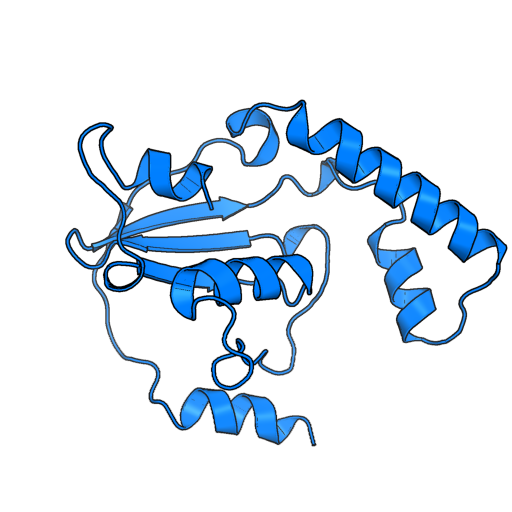5 -19.273 1.00 93.75 98 THR A N 1
ATOM 762 C CA . THR A 1 98 ? 17.753 -8.558 -20.548 1.00 93.75 98 THR A CA 1
ATOM 763 C C . THR A 1 98 ? 18.058 -7.070 -20.337 1.00 93.75 98 THR A C 1
ATOM 765 O O . THR A 1 98 ? 17.669 -6.226 -21.142 1.00 93.75 98 THR A O 1
ATOM 768 N N . PHE A 1 99 ? 18.658 -6.728 -19.199 1.00 94.25 99 PHE A N 1
ATOM 769 C CA . PHE A 1 99 ? 18.830 -5.356 -18.727 1.00 94.25 99 PHE A CA 1
ATOM 770 C C . PHE A 1 99 ? 20.188 -4.796 -19.143 1.00 94.25 99 PHE A C 1
ATOM 772 O O . PHE A 1 99 ? 21.219 -5.418 -18.897 1.00 94.25 99 PHE A O 1
ATOM 779 N N . THR A 1 100 ? 20.178 -3.625 -19.773 1.00 94.38 100 THR A N 1
ATOM 780 C CA . THR A 1 100 ? 21.370 -2.971 -20.330 1.00 94.38 100 THR A CA 1
ATOM 781 C C . THR A 1 100 ? 21.863 -1.811 -19.458 1.00 94.38 100 THR A C 1
ATOM 783 O O . THR A 1 100 ? 21.173 -1.363 -18.542 1.00 94.38 100 THR A O 1
ATOM 786 N N . GLU A 1 101 ? 23.044 -1.264 -19.761 1.00 93.06 101 GLU A N 1
ATOM 787 C CA . GLU A 1 101 ? 23.533 -0.033 -19.115 1.00 93.06 101 GLU A CA 1
ATOM 788 C C . GLU A 1 101 ? 22.626 1.178 -19.394 1.00 93.06 101 GLU A C 1
ATOM 790 O O . GLU A 1 101 ? 22.403 2.005 -18.510 1.00 93.06 101 GLU A O 1
ATOM 795 N N . ALA A 1 102 ? 22.035 1.257 -20.592 1.00 93.00 102 ALA A N 1
ATOM 796 C CA . ALA A 1 102 ? 21.048 2.287 -20.913 1.00 93.00 102 ALA A CA 1
ATOM 797 C C . ALA A 1 102 ? 19.786 2.144 -20.042 1.00 93.00 102 ALA A C 1
ATOM 799 O O . ALA A 1 102 ? 19.275 3.138 -19.524 1.00 93.00 102 ALA A O 1
ATOM 800 N N . ASP A 1 103 ? 19.325 0.907 -19.805 1.00 94.88 103 ASP A N 1
ATOM 801 C CA . ASP A 1 103 ? 18.218 0.652 -18.876 1.00 94.88 103 ASP A CA 1
ATOM 802 C C . ASP A 1 103 ? 18.599 1.027 -17.426 1.00 94.88 103 ASP A C 1
ATOM 804 O O . ASP A 1 103 ? 17.756 1.503 -16.666 1.00 94.88 103 ASP A O 1
ATOM 808 N N . GLN A 1 104 ? 19.869 0.878 -17.027 1.00 94.56 104 GLN A N 1
ATOM 809 C CA . GLN A 1 104 ? 20.345 1.299 -15.703 1.00 94.56 104 GLN A CA 1
ATOM 810 C C . GLN A 1 104 ? 20.224 2.814 -15.500 1.00 94.56 104 GLN A C 1
ATOM 812 O O . GLN A 1 104 ? 19.694 3.248 -14.474 1.00 94.56 104 GLN A O 1
ATOM 817 N N . ALA A 1 105 ? 20.678 3.614 -16.469 1.00 94.38 105 ALA A N 1
ATOM 818 C CA . ALA A 1 105 ? 20.556 5.072 -16.416 1.00 94.38 105 ALA A CA 1
ATOM 819 C C . ALA A 1 105 ? 19.082 5.514 -16.413 1.00 94.38 105 ALA A C 1
ATOM 821 O O . ALA A 1 105 ? 18.680 6.368 -15.618 1.00 94.38 105 ALA A O 1
ATOM 822 N N . GLN A 1 106 ? 18.252 4.873 -17.240 1.00 95.31 106 GLN A N 1
ATOM 823 C CA . GLN A 1 106 ? 16.820 5.155 -17.297 1.00 95.31 106 GLN A CA 1
ATOM 824 C C . GLN A 1 106 ? 16.113 4.809 -15.976 1.00 95.31 106 GLN A C 1
ATOM 826 O O . GLN A 1 106 ? 15.319 5.603 -15.471 1.00 95.31 106 GLN A O 1
ATOM 831 N N . LEU A 1 107 ? 16.432 3.662 -15.365 1.00 94.12 107 LEU A N 1
ATOM 832 C CA . LEU A 1 107 ? 15.880 3.269 -14.067 1.00 94.12 107 LEU A CA 1
ATOM 833 C C . LEU A 1 107 ? 16.253 4.276 -12.971 1.00 94.12 107 LEU A C 1
ATOM 835 O O . LEU A 1 107 ? 15.404 4.614 -12.147 1.00 94.12 107 LEU A O 1
ATOM 839 N N . GLN A 1 108 ? 17.493 4.771 -12.964 1.00 94.56 108 GLN A N 1
ATOM 840 C CA . GLN A 1 108 ? 17.926 5.808 -12.023 1.00 94.56 108 GLN A CA 1
ATOM 841 C C . GLN A 1 108 ? 17.162 7.121 -12.228 1.00 94.56 108 GLN A C 1
ATOM 843 O O . GLN A 1 108 ? 16.715 7.720 -11.250 1.00 94.56 108 GLN A O 1
ATOM 848 N N . SER A 1 109 ? 16.954 7.541 -13.480 1.00 95.62 109 SER A N 1
ATOM 849 C CA . SER A 1 109 ? 16.146 8.725 -13.799 1.00 95.62 109 SER A CA 1
ATOM 850 C C . SER A 1 109 ? 14.711 8.583 -13.286 1.00 95.62 109 SER A C 1
ATOM 852 O O . SER A 1 109 ? 14.212 9.461 -12.578 1.00 95.62 109 SER A O 1
ATOM 854 N N . TYR A 1 110 ? 14.068 7.440 -13.536 1.00 95.56 110 TYR A N 1
ATOM 855 C CA . TYR A 1 110 ? 12.731 7.194 -13.010 1.00 95.56 110 TYR A CA 1
ATOM 856 C C . TYR A 1 110 ? 12.689 7.169 -11.478 1.00 95.56 110 TYR A C 1
ATOM 858 O O . TYR A 1 110 ? 11.740 7.673 -10.881 1.00 95.56 110 TYR A O 1
ATOM 866 N N . GLN A 1 111 ? 13.703 6.590 -10.824 1.00 93.62 111 GLN A N 1
ATOM 867 C CA . GLN A 1 111 ? 13.783 6.570 -9.362 1.00 93.62 111 GLN A CA 1
ATOM 868 C C . GLN A 1 111 ? 13.825 7.993 -8.814 1.00 93.62 111 GLN A C 1
ATOM 870 O O . GLN A 1 111 ? 13.036 8.311 -7.930 1.00 93.62 111 GLN A O 1
ATOM 875 N N . GLN A 1 112 ? 14.670 8.854 -9.388 1.00 94.94 112 GLN A N 1
ATOM 876 C CA . GLN A 1 112 ? 14.747 10.267 -9.019 1.00 94.94 112 GLN A CA 1
ATOM 877 C C . GLN A 1 112 ? 13.405 10.979 -9.212 1.00 94.94 112 GLN A C 1
ATOM 879 O O . GLN A 1 112 ? 12.968 11.709 -8.319 1.00 94.94 112 GLN A O 1
ATOM 884 N N . GLN A 1 113 ? 12.719 10.734 -10.334 1.00 94.50 113 GLN A N 1
ATOM 885 C CA . GLN A 1 113 ? 11.391 11.290 -10.597 1.00 94.50 113 GLN A CA 1
ATOM 886 C C . GLN A 1 113 ? 10.380 10.865 -9.523 1.00 94.50 113 GLN A C 1
ATOM 888 O O . GLN A 1 113 ? 9.708 11.720 -8.952 1.00 94.50 113 GLN A O 1
ATOM 893 N N . VAL A 1 114 ? 10.298 9.572 -9.195 1.00 93.62 114 VAL A N 1
ATOM 894 C CA . VAL A 1 114 ? 9.376 9.060 -8.166 1.00 93.62 114 VAL A CA 1
ATOM 895 C C . VAL A 1 114 ? 9.706 9.652 -6.793 1.00 93.62 114 VAL A C 1
ATOM 897 O O . VAL A 1 114 ? 8.815 10.166 -6.117 1.00 93.62 114 VAL A O 1
ATOM 900 N N . THR A 1 115 ? 10.983 9.648 -6.394 1.00 92.56 115 THR A N 1
ATOM 901 C CA . THR A 1 115 ? 11.410 10.141 -5.072 1.00 92.56 115 THR A CA 1
ATOM 902 C C . THR A 1 115 ? 11.259 11.648 -4.900 1.00 92.56 115 THR A C 1
ATOM 904 O O . THR A 1 115 ? 11.150 12.111 -3.772 1.00 92.56 115 THR A O 1
ATOM 907 N N . SER A 1 116 ? 11.249 12.419 -5.990 1.00 93.31 116 SER A N 1
ATOM 908 C CA . SER A 1 116 ? 11.037 13.873 -5.944 1.00 93.31 116 SER A CA 1
ATOM 909 C C . SER A 1 116 ? 9.565 14.256 -6.090 1.00 93.31 116 SER A C 1
ATOM 911 O O . SER A 1 116 ? 9.108 15.196 -5.447 1.00 93.31 116 SER A O 1
ATOM 913 N N . THR A 1 117 ? 8.804 13.519 -6.902 1.00 92.88 117 THR A N 1
ATOM 914 C CA . THR A 1 117 ? 7.432 13.894 -7.267 1.00 92.88 117 THR A CA 1
ATOM 915 C C . THR A 1 117 ? 6.405 13.412 -6.252 1.00 92.88 117 THR A C 1
ATOM 917 O O . THR A 1 117 ? 5.469 14.146 -5.943 1.00 92.88 117 THR A O 1
ATOM 920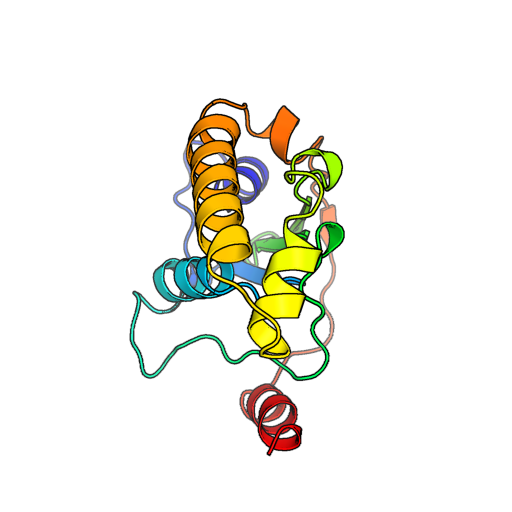 N N . PHE A 1 118 ? 6.544 12.188 -5.731 1.00 93.75 118 PHE A N 1
ATOM 921 C CA . PHE A 1 118 ? 5.523 11.620 -4.846 1.00 93.75 118 PHE A CA 1
ATOM 922 C C . PHE A 1 118 ? 5.455 12.360 -3.504 1.00 93.75 118 PHE A C 1
ATOM 924 O O . PHE A 1 118 ? 4.353 12.742 -3.123 1.00 93.75 118 PHE A O 1
ATOM 931 N N . PRO A 1 119 ? 6.578 12.654 -2.815 1.00 92.81 119 PRO A N 1
ATOM 932 C CA . PRO A 1 119 ? 6.526 13.385 -1.546 1.00 92.81 119 PRO A CA 1
ATOM 933 C C . PRO A 1 119 ? 6.015 14.827 -1.667 1.00 92.81 119 PRO A C 1
ATOM 935 O O . PRO A 1 119 ? 5.612 15.408 -0.666 1.00 92.81 119 PRO A O 1
ATOM 938 N N . ALA A 1 120 ? 6.043 15.413 -2.869 1.00 94.25 120 ALA A N 1
ATOM 939 C CA . ALA A 1 120 ? 5.561 16.769 -3.126 1.00 94.25 120 ALA A CA 1
ATOM 940 C C . ALA A 1 120 ? 4.041 16.848 -3.368 1.00 94.25 120 ALA A C 1
ATOM 942 O O . ALA A 1 120 ? 3.491 17.946 -3.434 1.00 94.25 120 ALA A O 1
ATOM 943 N N . LYS A 1 121 ? 3.361 15.707 -3.537 1.00 95.50 121 LYS A N 1
ATOM 944 C CA . LYS A 1 121 ? 1.908 15.632 -3.727 1.00 95.50 121 LYS A CA 1
ATOM 945 C C . LYS A 1 121 ? 1.218 15.405 -2.389 1.00 95.50 121 LYS A C 1
ATOM 947 O O . LYS A 1 121 ? 1.722 14.678 -1.536 1.00 95.50 121 LYS A O 1
ATOM 952 N N . ASP A 1 122 ? 0.042 15.998 -2.218 1.00 95.44 122 ASP A N 1
ATOM 953 C CA . ASP A 1 122 ? -0.816 15.666 -1.087 1.00 95.44 122 ASP A CA 1
ATOM 954 C C . ASP A 1 122 ? -1.374 14.236 -1.223 1.00 95.44 122 ASP A C 1
ATOM 956 O O . ASP A 1 122 ? -1.400 13.637 -2.304 1.00 95.44 122 ASP A O 1
ATOM 960 N N . LEU A 1 123 ? -1.823 13.673 -0.101 1.00 94.75 123 LEU A N 1
ATOM 961 C CA . LEU A 1 123 ? -2.271 12.283 -0.045 1.00 94.75 123 LEU A CA 1
ATOM 962 C C . LEU A 1 123 ? -3.535 12.032 -0.880 1.00 94.75 123 LEU A C 1
ATOM 964 O O . LEU A 1 123 ? -3.666 10.948 -1.439 1.00 94.75 123 LEU A O 1
ATOM 968 N N . GLN A 1 124 ? -4.432 13.012 -1.013 1.00 93.88 124 GLN A N 1
ATOM 969 C CA . GLN A 1 124 ? -5.643 12.861 -1.820 1.00 93.88 124 GLN A CA 1
ATOM 970 C C . GLN A 1 124 ? -5.307 12.839 -3.317 1.00 93.88 124 GLN A C 1
ATOM 972 O O . GLN A 1 124 ? -5.887 12.060 -4.067 1.00 93.88 124 GLN A O 1
ATOM 977 N N . THR A 1 125 ? -4.318 13.618 -3.755 1.00 95.06 125 THR A N 1
ATOM 978 C CA . THR A 1 125 ? -3.779 13.542 -5.120 1.00 95.06 125 THR A CA 1
ATOM 979 C C . THR A 1 125 ? -3.101 12.196 -5.3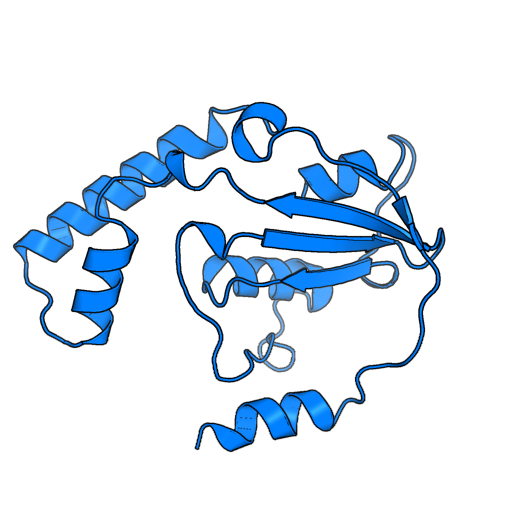94 1.00 95.06 125 THR A C 1
ATOM 981 O O . THR A 1 125 ? -3.175 11.689 -6.509 1.00 95.06 125 THR A O 1
ATOM 984 N N . LEU A 1 126 ? -2.425 11.608 -4.401 1.00 95.06 126 LEU A N 1
ATOM 985 C CA . LEU A 1 126 ? -1.744 10.318 -4.559 1.00 95.06 126 LEU A CA 1
ATOM 986 C C . LEU A 1 126 ? -2.706 9.124 -4.577 1.00 95.06 126 LEU A C 1
ATOM 988 O O . LEU A 1 126 ? -2.491 8.182 -5.338 1.00 95.06 126 LEU A O 1
ATOM 992 N N . PHE A 1 127 ? -3.718 9.142 -3.708 1.00 94.75 127 PHE A N 1
ATOM 993 C CA . PHE A 1 127 ? -4.542 7.970 -3.399 1.00 94.75 127 PHE A CA 1
ATOM 994 C C . PHE A 1 127 ? -6.028 8.135 -3.740 1.00 94.75 127 PHE A C 1
ATOM 996 O O . PHE A 1 127 ? -6.819 7.220 -3.509 1.00 94.75 127 PHE A O 1
ATOM 1003 N N . GLY A 1 128 ? -6.428 9.294 -4.262 1.00 92.62 128 GLY A N 1
ATOM 1004 C CA . GLY A 1 128 ? -7.829 9.636 -4.470 1.00 92.62 128 GLY A CA 1
ATOM 1005 C C . GLY A 1 128 ? -8.576 9.857 -3.154 1.00 92.62 128 GLY A C 1
ATOM 1006 O O . GLY A 1 128 ? -7.990 10.191 -2.126 1.00 92.62 128 GLY A O 1
ATOM 1007 N N . SER A 1 129 ? -9.899 9.688 -3.197 1.00 90.00 129 SER A N 1
ATOM 1008 C CA . SER A 1 129 ? -10.739 9.763 -1.998 1.00 90.00 129 SER A CA 1
ATOM 1009 C C . SER A 1 129 ? -10.853 8.386 -1.355 1.00 90.00 129 SER A C 1
ATOM 1011 O O . SER A 1 129 ? -11.291 7.434 -1.997 1.00 90.00 129 SER A O 1
ATOM 1013 N N . ALA A 1 130 ? -10.476 8.295 -0.084 1.00 91.00 130 ALA A N 1
ATOM 1014 C CA . ALA A 1 130 ? -10.638 7.091 0.711 1.00 91.00 130 ALA A CA 1
ATOM 1015 C C . ALA A 1 130 ? -12.082 6.946 1.216 1.00 91.00 130 ALA A C 1
ATOM 1017 O O . ALA A 1 130 ? -12.665 7.892 1.745 1.00 91.00 130 ALA A O 1
ATOM 1018 N N . GLU A 1 131 ? -12.645 5.745 1.100 1.00 92.44 131 GLU A N 1
ATOM 1019 C CA . GLU A 1 131 ? -13.931 5.406 1.707 1.00 92.44 131 GLU A CA 1
ATOM 1020 C C . GLU A 1 131 ? -13.705 4.531 2.943 1.00 92.44 131 GLU A C 1
ATOM 1022 O O . GLU A 1 131 ? -13.047 3.489 2.867 1.00 92.44 131 GLU A O 1
ATOM 1027 N N . VAL A 1 132 ? -14.268 4.950 4.080 1.00 96.38 132 VAL A N 1
ATOM 1028 C CA . VAL A 1 132 ? -14.243 4.177 5.325 1.00 96.38 132 VAL A CA 1
ATOM 1029 C C . VAL A 1 132 ? -15.544 3.400 5.461 1.00 96.38 132 VAL A C 1
ATOM 1031 O O . VAL A 1 132 ? -16.632 3.975 5.428 1.00 96.38 132 VAL A O 1
ATOM 1034 N N . ARG A 1 133 ? -15.438 2.086 5.653 1.00 97.00 133 ARG A N 1
ATOM 1035 C CA . ARG A 1 133 ? -16.588 1.188 5.819 1.00 97.00 133 ARG A CA 1
ATOM 1036 C C . ARG A 1 133 ? -16.466 0.402 7.109 1.00 97.00 133 ARG A C 1
ATOM 1038 O O . ARG A 1 133 ? -15.371 0.000 7.477 1.00 97.00 133 ARG A O 1
ATOM 1045 N N . THR A 1 134 ? -17.589 0.135 7.767 1.00 97.12 134 THR A N 1
ATOM 1046 C CA . THR A 1 134 ? -17.638 -0.859 8.852 1.00 97.12 134 THR A CA 1
ATOM 1047 C C . THR A 1 134 ? -17.956 -2.217 8.246 1.00 97.12 134 THR A C 1
ATOM 1049 O O . THR A 1 134 ? -18.844 -2.312 7.397 1.00 97.12 134 THR A O 1
ATOM 1052 N N . VAL A 1 135 ? -17.237 -3.259 8.653 1.00 95.00 135 VAL A N 1
ATOM 1053 C CA . VAL A 1 135 ? -17.372 -4.600 8.075 1.00 95.00 135 VAL A CA 1
ATOM 1054 C C . VAL A 1 135 ? -17.646 -5.655 9.135 1.00 95.00 135 VAL A C 1
ATOM 1056 O O . VAL A 1 135 ? -17.391 -5.471 10.322 1.00 95.00 135 VAL A O 1
ATOM 1059 N N . MET A 1 136 ? -18.151 -6.794 8.674 1.00 93.62 136 MET A N 1
ATOM 1060 C CA . MET A 1 136 ? -18.186 -8.031 9.440 1.00 93.62 136 MET A CA 1
ATOM 1061 C C . MET A 1 136 ? -17.091 -8.958 8.907 1.00 93.62 136 MET A C 1
ATOM 1063 O O . MET A 1 136 ? -16.895 -9.055 7.695 1.00 93.62 136 MET A O 1
ATOM 1067 N N . GLY A 1 137 ? -16.350 -9.593 9.813 1.00 86.94 137 GLY A N 1
ATOM 1068 C CA . GLY A 1 137 ? -15.272 -10.518 9.472 1.00 86.94 137 GLY A CA 1
ATOM 1069 C C . GLY A 1 137 ? -15.706 -11.972 9.625 1.00 86.94 137 GLY A C 1
ATOM 1070 O O . GLY A 1 137 ? -16.349 -12.328 10.611 1.00 86.94 137 GLY A O 1
ATOM 1071 N N . TRP A 1 138 ? -15.301 -12.819 8.679 1.00 88.81 138 TRP A N 1
ATOM 1072 C CA . TRP A 1 138 ? -15.421 -14.274 8.764 1.00 88.81 138 TRP A CA 1
ATOM 1073 C C . TRP A 1 138 ? -14.095 -14.924 8.372 1.00 88.81 138 TRP A C 1
ATOM 1075 O O . TRP A 1 138 ? -13.451 -14.493 7.417 1.00 88.81 138 TRP A O 1
ATOM 1085 N N . GLY A 1 139 ? -13.718 -15.990 9.079 1.00 87.50 139 GLY A N 1
ATOM 1086 C CA . GLY A 1 139 ? -12.470 -16.717 8.839 1.00 87.50 139 GLY A CA 1
ATOM 1087 C C . GLY A 1 139 ? -11.232 -16.058 9.459 1.00 87.50 139 GLY A C 1
ATOM 1088 O O . GLY A 1 139 ? -11.292 -14.969 10.028 1.00 87.50 139 GLY A O 1
ATOM 1089 N N . ALA A 1 140 ? -10.105 -16.764 9.381 1.00 83.81 140 ALA A N 1
ATOM 1090 C CA . ALA A 1 140 ? -8.793 -16.305 9.827 1.00 83.81 140 ALA A CA 1
ATOM 1091 C C . ALA A 1 140 ? -7.705 -16.993 8.996 1.00 83.81 140 ALA A C 1
ATOM 1093 O O . ALA A 1 140 ? -7.902 -18.129 8.571 1.00 83.81 140 ALA A O 1
ATOM 1094 N N . ILE A 1 141 ? -6.566 -16.320 8.809 1.00 82.81 141 ILE A N 1
ATOM 1095 C CA . ILE A 1 141 ? -5.363 -16.934 8.236 1.00 82.81 141 ILE A CA 1
ATOM 1096 C C . ILE A 1 141 ? -4.590 -17.592 9.379 1.00 82.81 141 ILE A C 1
ATOM 1098 O O . ILE A 1 141 ? -4.177 -16.920 10.327 1.00 82.81 141 ILE A O 1
ATOM 1102 N N . GLN A 1 142 ? -4.397 -18.903 9.305 1.00 86.00 142 GLN A N 1
ATOM 1103 C CA . GLN A 1 142 ? -3.614 -19.666 10.269 1.00 86.00 142 GLN A CA 1
ATOM 1104 C C . GLN A 1 142 ? -2.120 -19.583 9.936 1.00 86.00 142 GLN A C 1
ATOM 1106 O O . GLN A 1 142 ? -1.727 -19.496 8.773 1.00 86.00 142 GLN A O 1
ATOM 1111 N N . SER A 1 143 ? -1.260 -19.672 10.955 1.00 75.62 143 SER A N 1
ATOM 1112 C CA . SER A 1 143 ? 0.193 -19.488 10.806 1.00 75.62 143 SER A CA 1
ATOM 1113 C C . SER A 1 143 ? 0.838 -20.406 9.754 1.00 75.62 143 SER A C 1
ATOM 1115 O O . SER A 1 143 ? 1.785 -19.998 9.092 1.00 75.62 143 SER A O 1
ATOM 1117 N N . GLY A 1 144 ? 0.303 -21.616 9.545 1.00 81.81 144 GLY A N 1
ATOM 1118 C CA . GLY A 1 144 ? 0.812 -22.558 8.541 1.00 81.81 144 GLY A CA 1
ATOM 1119 C C . GLY A 1 144 ? 0.333 -22.309 7.104 1.00 81.81 144 GLY A C 1
ATOM 1120 O O . GLY A 1 144 ? 0.972 -22.782 6.166 1.00 81.81 144 GLY A O 1
ATOM 1121 N N . GLU A 1 145 ? -0.762 -21.569 6.903 1.00 85.38 145 GLU A N 1
ATOM 1122 C CA . GLU A 1 145 ? -1.351 -21.357 5.571 1.00 85.38 145 GLU A CA 1
ATOM 1123 C C . GLU A 1 145 ? -0.484 -20.427 4.719 1.00 85.38 145 GLU A C 1
ATOM 1125 O O . GLU A 1 145 ? -0.243 -20.702 3.542 1.00 85.38 145 GLU A O 1
ATOM 1130 N N . LEU A 1 146 ? 0.059 -19.368 5.330 1.00 82.69 146 LEU A N 1
ATOM 1131 C CA . LEU A 1 146 ? 0.970 -18.450 4.649 1.00 82.69 146 LEU A CA 1
ATOM 1132 C C . LEU A 1 146 ? 2.276 -19.152 4.254 1.00 82.69 146 LEU A C 1
ATOM 1134 O O . LEU A 1 146 ? 2.755 -18.996 3.132 1.00 82.69 146 LEU A O 1
ATOM 1138 N N . GLU A 1 147 ? 2.833 -19.968 5.151 1.00 83.94 147 GLU A N 1
ATOM 1139 C CA . GLU A 1 147 ? 4.032 -20.749 4.853 1.00 83.94 147 GLU A CA 1
ATOM 1140 C C . GLU A 1 147 ? 3.791 -21.761 3.733 1.00 83.94 147 GLU A C 1
ATOM 1142 O O . GLU A 1 147 ? 4.637 -21.900 2.851 1.00 83.94 147 GLU A O 1
ATOM 1147 N N . ALA A 1 148 ? 2.649 -22.455 3.731 1.00 83.88 148 ALA A N 1
ATOM 1148 C CA . ALA A 1 148 ? 2.291 -23.388 2.667 1.00 83.88 148 ALA A CA 1
ATOM 1149 C C . ALA A 1 148 ? 2.175 -22.678 1.307 1.00 83.88 148 ALA A C 1
ATOM 1151 O O . ALA A 1 148 ? 2.745 -23.149 0.320 1.00 83.88 148 ALA A O 1
ATOM 1152 N N . ALA A 1 149 ? 1.523 -21.510 1.271 1.00 84.25 149 ALA A N 1
ATOM 1153 C CA . ALA A 1 149 ? 1.388 -20.692 0.065 1.00 84.25 149 ALA A CA 1
ATOM 11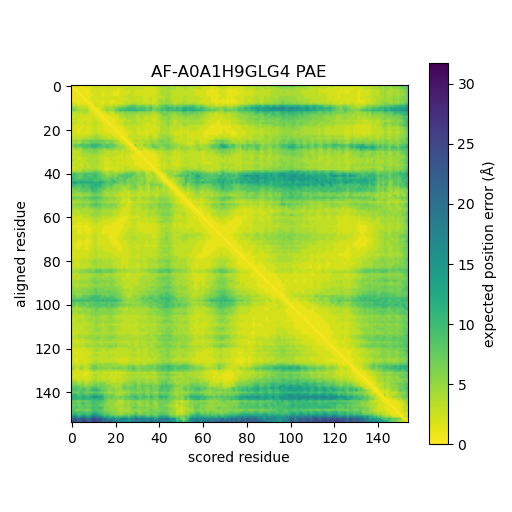54 C C . ALA A 1 149 ? 2.741 -20.205 -0.486 1.00 84.25 149 ALA A C 1
ATOM 1156 O O . ALA A 1 149 ? 2.906 -20.056 -1.697 1.00 84.25 149 ALA A O 1
ATOM 1157 N N . VAL A 1 150 ? 3.723 -19.980 0.391 1.00 82.56 150 VAL A N 1
ATOM 1158 C CA . VAL A 1 150 ? 5.091 -19.595 0.011 1.00 82.56 150 VAL A CA 1
ATOM 1159 C C . VAL A 1 150 ? 5.920 -20.815 -0.393 1.00 82.56 150 VAL A C 1
ATOM 1161 O O . VAL A 1 150 ? 6.705 -20.734 -1.327 1.00 82.56 150 VAL A O 1
ATOM 1164 N N . ARG A 1 151 ? 5.768 -21.973 0.261 1.00 78.81 151 ARG A N 1
ATOM 1165 C CA . ARG A 1 151 ? 6.530 -23.194 -0.071 1.00 78.81 151 ARG A CA 1
ATOM 1166 C C . ARG A 1 151 ? 6.159 -23.791 -1.421 1.00 78.81 151 ARG A C 1
ATOM 1168 O O . ARG A 1 151 ? 7.043 -24.341 -2.062 1.00 78.81 151 ARG A O 1
ATOM 1175 N N . ALA A 1 152 ? 4.916 -23.627 -1.877 1.00 73.38 152 ALA A N 1
ATOM 1176 C CA . ALA A 1 152 ? 4.496 -24.002 -3.232 1.00 73.38 152 ALA A CA 1
ATOM 1177 C C . ALA A 1 152 ? 5.306 -23.301 -4.356 1.00 73.38 152 ALA A C 1
ATOM 1179 O O . ALA A 1 152 ? 5.124 -23.603 -5.530 1.00 73.38 152 ALA A O 1
ATOM 1180 N N . GLN A 1 153 ? 6.187 -22.358 -3.997 1.00 66.31 153 GLN A N 1
ATOM 1181 C CA . GLN A 1 153 ? 7.121 -21.642 -4.864 1.00 66.31 153 GLN A CA 1
ATOM 1182 C C . GLN A 1 153 ? 8.447 -22.383 -5.135 1.00 66.31 153 GLN A C 1
ATOM 1184 O O . GLN A 1 153 ? 9.152 -21.994 -6.067 1.00 66.31 153 GLN A O 1
ATOM 1189 N N . ARG A 1 154 ? 8.839 -23.354 -4.295 1.00 50.69 154 ARG A N 1
ATOM 1190 C CA . ARG A 1 154 ? 10.116 -24.087 -4.413 1.00 50.69 154 ARG A CA 1
ATOM 1191 C C . ARG A 1 154 ? 9.942 -25.384 -5.187 1.00 50.69 154 ARG A C 1
ATOM 1193 O O . ARG A 1 154 ? 10.876 -25.699 -5.952 1.00 50.69 154 ARG A O 1
#

Sequence (154 aa):
MQYALQNLYTENEIPRADDLVVLSHSPGGGVADVMDLLFSNGRPESRTLRPAGMRNAADSFEFQVMRKSTLQTVSIALDPALWPAGWFEIRDKRRAGTFTEADQAQLQSYQQQVTSTFPAKDLQTLFGSAEVRTVMGWGAIQSGELEAAVRAQR